Protein AF-C1LPD5-F1 (afdb_monomer_lite)

Foldseek 3Di:
DDPVPDDDDPDDDDDDDDPVPDDPCVCCPPPVVVVVVVVCVVCCCVPVVVVVVVVVVVD

InterPro domains:
  IPR004205 Cytochrome b-c1 complex subunit 8 [PF02939] (2-58)
  IPR004205 Cytochrome b-c1 complex subunit 8 [PTHR12119] (2-58)
  IPR036642 Cytochrome b-c1 complex subunit 8 superfamily [G3DSA:1.20.5.210] (1-59)
  IPR036642 Cytochrome b-c1 complex subunit 8 superfamily [SSF81508] (2-58)

Structure (mmCIF, N/CA/C/O backbone):
data_AF-C1LPD5-F1
#
_entry.id   AF-C1LPD5-F1
#
loop_
_atom_site.group_PDB
_atom_site.id
_atom_site.type_symbol
_atom_site.label_atom_id
_atom_site.label_alt_id
_atom_site.label_comp_id
_atom_site.label_asym_id
_atom_site.label_entity_id
_atom_site.label_seq_id
_atom_site.pdbx_PDB_ins_code
_atom_site.Cartn_x
_atom_site.Cartn_y
_atom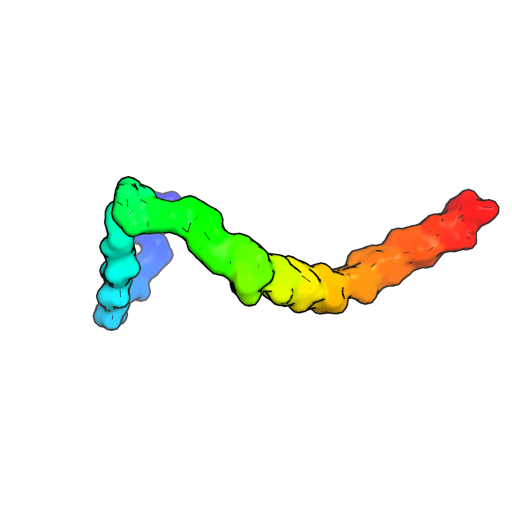_site.Cartn_z
_atom_site.occupancy
_atom_site.B_iso_or_equiv
_atom_site.auth_seq_id
_atom_site.auth_comp_id
_atom_site.auth_asym_id
_atom_site.auth_atom_id
_atom_site.pdbx_PDB_model_num
ATOM 1 N N . MET A 1 1 ? 12.216 9.809 14.974 1.00 74.81 1 MET A N 1
ATOM 2 C CA . MET A 1 1 ? 10.783 9.852 15.350 1.00 74.81 1 MET A CA 1
ATOM 3 C C . MET A 1 1 ? 10.438 8.601 16.141 1.00 74.81 1 MET A C 1
ATOM 5 O O . MET A 1 1 ? 10.882 7.529 15.757 1.00 74.81 1 MET A O 1
ATOM 9 N N . LYS A 1 2 ? 9.703 8.738 17.251 1.00 90.56 2 LYS A N 1
ATOM 10 C CA . LYS A 1 2 ? 9.182 7.625 18.067 1.00 90.56 2 LYS A CA 1
ATOM 11 C C . LYS A 1 2 ? 7.657 7.720 18.107 1.00 90.56 2 LYS A C 1
ATOM 13 O O . LYS A 1 2 ? 7.127 8.823 17.952 1.00 90.56 2 LYS A O 1
ATOM 18 N N . PHE A 1 3 ? 6.970 6.599 18.334 1.00 90.31 3 PHE A N 1
ATOM 19 C CA . PHE A 1 3 ? 5.534 6.616 18.622 1.00 90.31 3 PHE A CA 1
ATOM 20 C C . PHE A 1 3 ? 5.232 7.608 19.755 1.00 90.31 3 PHE A C 1
ATOM 22 O O . PHE A 1 3 ? 5.956 7.654 20.745 1.00 90.31 3 PHE A O 1
ATOM 29 N N . GLY A 1 4 ? 4.234 8.470 19.539 1.00 88.44 4 GLY A N 1
ATOM 30 C CA . GLY A 1 4 ? 3.914 9.612 20.406 1.00 88.44 4 GLY A CA 1
ATOM 31 C C . GLY A 1 4 ? 4.467 10.970 19.943 1.00 88.44 4 GLY A C 1
ATOM 32 O O . GLY A 1 4 ? 3.859 11.984 20.252 1.00 88.44 4 GLY A O 1
ATOM 33 N N . ASN A 1 5 ? 5.537 11.014 19.135 1.00 92.56 5 ASN A N 1
ATOM 34 C CA . ASN A 1 5 ? 6.163 12.258 18.641 1.00 92.56 5 ASN A CA 1
ATOM 35 C C . ASN A 1 5 ? 6.151 12.363 17.101 1.00 92.56 5 ASN A C 1
ATOM 37 O O . ASN A 1 5 ? 7.133 12.801 16.500 1.00 92.56 5 ASN A O 1
ATOM 41 N N . LEU A 1 6 ? 5.088 11.886 16.441 1.00 92.19 6 LEU A N 1
ATOM 42 C CA . LEU A 1 6 ? 4.989 11.916 14.973 1.00 92.19 6 LEU A CA 1
ATOM 43 C C . LEU A 1 6 ? 4.394 13.230 14.470 1.00 92.19 6 LEU A C 1
ATOM 45 O O . LEU A 1 6 ? 5.022 13.937 13.688 1.00 92.19 6 LEU A O 1
ATOM 49 N N . ASN A 1 7 ? 3.163 13.527 14.880 1.00 92.25 7 ASN A N 1
ATOM 50 C CA . ASN A 1 7 ? 2.438 14.725 14.482 1.00 92.25 7 ASN A CA 1
ATOM 51 C C . ASN A 1 7 ? 1.298 15.032 15.457 1.00 92.25 7 ASN A C 1
ATOM 53 O O . ASN A 1 7 ? 0.831 14.166 16.195 1.00 92.25 7 ASN A O 1
ATOM 57 N N . TYR A 1 8 ? 0.829 16.276 15.421 1.00 92.00 8 TYR A N 1
ATOM 58 C CA . TYR A 1 8 ? -0.404 16.676 16.084 1.00 92.00 8 TYR A CA 1
ATOM 59 C C . TYR A 1 8 ? -1.606 16.362 15.177 1.00 92.00 8 TYR A C 1
ATOM 61 O O . TYR A 1 8 ? -1.678 16.841 14.044 1.00 92.00 8 TYR A O 1
ATOM 69 N N . ARG A 1 9 ? -2.548 15.545 15.662 1.00 91.62 9 ARG A N 1
ATOM 70 C CA . ARG A 1 9 ? -3.795 15.157 14.974 1.00 91.62 9 ARG A CA 1
ATOM 71 C C . ARG A 1 9 ? -4.960 15.292 15.961 1.00 91.62 9 ARG A C 1
ATOM 73 O O . ARG A 1 9 ? -4.870 14.775 17.069 1.00 91.62 9 ARG A O 1
ATOM 80 N N . ARG A 1 10 ? -6.057 15.951 15.569 1.00 94.00 10 ARG A N 1
ATOM 81 C CA . ARG A 1 10 ? -7.273 16.115 16.392 1.00 94.00 10 ARG A CA 1
ATOM 82 C C . ARG A 1 10 ? -8.522 15.815 15.562 1.00 94.00 10 ARG A C 1
ATOM 84 O O . ARG A 1 10 ? -8.572 16.194 14.398 1.00 94.00 10 ARG A O 1
ATOM 91 N N . GLY A 1 11 ? -9.523 15.169 16.165 1.00 94.62 11 GLY A N 1
ATOM 92 C CA . GLY A 1 11 ? -10.851 14.982 15.560 1.00 94.62 11 GLY A CA 1
ATOM 93 C C . GLY A 1 11 ? -10.950 13.897 14.481 1.00 94.62 11 GLY A C 1
ATOM 94 O O . GLY A 1 11 ? -11.856 13.959 13.660 1.00 94.62 11 GLY A O 1
ATOM 95 N N . VAL A 1 12 ? -10.039 12.920 14.457 1.00 94.75 12 VAL A N 1
ATOM 96 C CA . VAL A 1 12 ? -10.092 11.789 13.516 1.00 94.75 12 VAL A CA 1
ATOM 97 C C . VAL A 1 12 ? -10.508 10.533 14.273 1.00 94.75 12 VAL A C 1
ATOM 99 O O . VAL A 1 12 ? -9.828 10.139 15.217 1.00 94.75 12 VAL A O 1
ATOM 102 N N . ILE A 1 13 ? -11.610 9.912 13.852 1.00 95.56 13 ILE A N 1
ATOM 103 C CA . ILE A 1 13 ? -12.100 8.640 14.393 1.00 95.56 13 ILE A CA 1
ATOM 104 C C . ILE A 1 13 ? -11.883 7.567 13.326 1.00 95.56 13 ILE A C 1
ATOM 106 O O . ILE A 1 13 ? -12.281 7.744 12.176 1.00 95.56 13 ILE A O 1
ATOM 110 N N . THR A 1 14 ? -11.238 6.465 13.698 1.00 96.12 14 THR A N 1
ATOM 111 C CA . THR A 1 14 ? -10.954 5.333 12.807 1.00 96.12 14 THR A CA 1
ATOM 112 C C . THR A 1 14 ? -11.619 4.075 13.341 1.00 96.12 14 THR A C 1
ATOM 114 O O . THR A 1 14 ? -11.454 3.753 14.516 1.00 96.12 14 THR A O 1
ATOM 117 N N . TYR A 1 15 ? -12.316 3.351 12.470 1.00 96.81 15 TYR A N 1
ATOM 118 C CA . TYR A 1 15 ? -12.952 2.076 12.791 1.00 96.81 15 TYR A CA 1
ATOM 119 C C 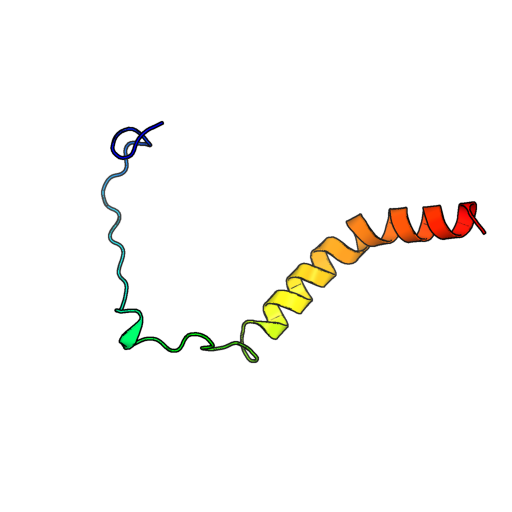. TYR A 1 15 ? -12.231 0.929 12.084 1.00 96.81 15 TYR A C 1
ATOM 121 O O . TYR A 1 15 ? -11.766 1.076 10.954 1.00 96.81 15 TYR A O 1
ATOM 129 N N . SER A 1 16 ? -12.162 -0.219 12.747 1.00 94.12 16 SER A N 1
ATOM 130 C CA . SER A 1 16 ? -11.525 -1.437 12.245 1.00 94.12 16 SER A CA 1
ATOM 131 C C . SER A 1 16 ? -12.242 -2.660 12.805 1.00 94.12 16 SER A C 1
ATOM 133 O O . SER A 1 16 ? -12.708 -2.615 13.941 1.00 94.12 16 SER A O 1
ATOM 135 N N . LEU A 1 17 ? -12.301 -3.747 12.033 1.00 95.25 17 LEU A N 1
ATOM 136 C CA . LEU A 1 17 ? -12.801 -5.045 12.503 1.00 95.25 17 LEU A CA 1
ATOM 137 C C . LEU A 1 17 ? -11.629 -5.965 12.854 1.00 95.25 17 LEU A C 1
ATOM 139 O O . LEU A 1 17 ? -10.511 -5.764 12.369 1.00 95.25 17 LEU A O 1
ATOM 143 N N . SER A 1 18 ? -11.895 -6.974 13.682 1.00 95.69 18 SER A N 1
ATOM 144 C CA . SER A 1 18 ? -10.903 -7.992 14.021 1.00 95.69 18 SER A CA 1
ATOM 145 C C . SER A 1 18 ? -10.473 -8.768 12.767 1.00 95.69 18 SER A C 1
ATOM 147 O O . SER A 1 18 ? -11.332 -9.131 11.960 1.00 95.69 18 SER A O 1
ATOM 149 N N . PRO A 1 19 ? -9.179 -9.099 12.598 1.00 93.38 19 PRO A N 1
ATOM 150 C CA . PRO A 1 19 ? -8.716 -9.911 11.472 1.00 93.38 19 PRO A CA 1
ATOM 151 C C . PRO A 1 19 ? -9.397 -11.282 11.375 1.00 93.38 19 PRO A C 1
ATOM 153 O O . PRO A 1 19 ? -9.533 -11.814 10.281 1.00 93.38 19 PRO A O 1
ATOM 156 N N . TYR A 1 20 ? -9.854 -11.839 12.502 1.00 94.69 20 TYR A N 1
ATOM 157 C CA . TYR A 1 20 ? -10.573 -13.120 12.542 1.00 94.69 20 TYR A CA 1
ATOM 158 C C . TYR A 1 20 ? -12.007 -13.032 12.003 1.00 94.69 20 TYR A C 1
ATOM 160 O O . TYR A 1 20 ? -12.611 -14.054 11.695 1.00 94.69 20 TYR A O 1
ATOM 168 N N . GLU A 1 21 ? -12.546 -11.819 11.889 1.00 92.31 21 GLU A N 1
ATOM 169 C CA . GLU A 1 21 ? -13.890 -11.545 11.370 1.00 92.31 21 GLU A CA 1
ATOM 170 C C . GLU A 1 21 ? -13.852 -11.051 9.915 1.00 92.31 21 GLU A C 1
ATOM 172 O O . GLU A 1 21 ? -14.891 -10.901 9.273 1.00 92.31 21 GLU A O 1
ATOM 177 N N . GLN A 1 22 ? -12.657 -10.783 9.380 1.00 95.06 22 GLN A N 1
ATOM 178 C CA . GLN A 1 22 ? -12.455 -10.290 8.024 1.00 95.06 22 GLN A CA 1
ATOM 179 C C . GLN A 1 22 ? -11.970 -11.403 7.090 1.00 95.06 22 GLN A C 1
ATOM 181 O O . GLN A 1 22 ? -11.150 -12.245 7.443 1.00 95.06 22 GLN A O 1
ATOM 186 N N . ASN A 1 23 ? -12.416 -11.352 5.835 1.00 90.56 23 ASN A N 1
ATOM 187 C CA . ASN A 1 23 ? -11.880 -12.207 4.780 1.00 90.56 23 ASN A CA 1
ATOM 188 C C . ASN A 1 23 ? -10.595 -11.593 4.204 1.00 90.56 23 ASN A C 1
ATOM 190 O O . ASN A 1 23 ? -10.637 -10.507 3.626 1.00 90.56 23 ASN A O 1
ATOM 194 N N . ALA A 1 24 ? -9.474 -12.318 4.275 1.00 88.94 24 ALA A N 1
ATOM 195 C CA . ALA A 1 24 ? -8.167 -11.832 3.808 1.00 88.94 24 ALA A CA 1
ATOM 196 C C . ALA A 1 24 ? -8.123 -11.486 2.303 1.00 88.94 24 ALA A C 1
ATOM 198 O O . ALA A 1 24 ? -7.383 -10.597 1.891 1.00 88.94 24 ALA A O 1
ATOM 199 N N . TYR A 1 25 ? -8.936 -12.162 1.484 1.00 86.94 25 TYR A N 1
ATOM 200 C CA . TYR A 1 25 ? -9.005 -11.970 0.027 1.00 86.94 25 TYR A CA 1
ATOM 201 C C . TYR A 1 25 ? -10.322 -11.337 -0.438 1.00 86.94 25 TYR A C 1
ATOM 203 O O . TYR A 1 25 ? -10.723 -11.500 -1.595 1.00 86.94 25 TYR A O 1
ATOM 211 N N . ALA A 1 26 ? -11.020 -10.626 0.452 1.00 89.06 26 ALA A N 1
ATOM 212 C CA . ALA A 1 26 ? -12.245 -9.923 0.092 1.00 89.06 26 ALA A CA 1
ATOM 213 C C . ALA A 1 26 ? -12.016 -9.023 -1.137 1.00 89.06 26 ALA A C 1
ATOM 215 O O . ALA A 1 26 ? -11.133 -8.168 -1.149 1.00 89.06 26 ALA A O 1
ATOM 216 N N . GLY A 1 27 ? -12.805 -9.231 -2.194 1.00 87.19 27 GLY A N 1
ATOM 217 C CA . GLY A 1 27 ? -12.743 -8.406 -3.400 1.00 87.19 27 GLY A CA 1
ATOM 218 C C . GLY A 1 27 ? -11.482 -8.573 -4.257 1.00 87.19 27 GLY A C 1
ATOM 219 O O . GLY A 1 27 ? -11.188 -7.689 -5.062 1.00 87.19 27 GLY A O 1
ATOM 220 N N . PHE A 1 28 ? -10.738 -9.679 -4.130 1.00 88.88 28 PHE A N 1
ATOM 221 C CA . PHE A 1 28 ? -9.512 -9.904 -4.909 1.00 88.88 28 PHE A CA 1
ATOM 222 C C . PHE A 1 28 ? -9.729 -9.761 -6.426 1.00 88.88 28 PHE A C 1
ATOM 224 O O . PHE A 1 28 ? -9.025 -9.000 -7.090 1.00 88.88 28 PHE A O 1
ATOM 231 N N . PHE A 1 29 ? -10.747 -10.424 -6.978 1.00 87.62 29 PHE A N 1
ATOM 232 C CA . PHE A 1 29 ? -11.041 -10.341 -8.412 1.00 87.62 29 PHE A CA 1
ATOM 233 C C . PHE A 1 29 ? -11.876 -9.114 -8.785 1.00 87.62 29 PHE A C 1
ATOM 235 O O . PHE A 1 29 ? -11.597 -8.480 -9.796 1.00 87.62 29 PHE A O 1
ATOM 242 N N . SER A 1 30 ? -12.872 -8.746 -7.976 1.00 87.12 30 SER A N 1
ATOM 243 C CA . SER A 1 30 ? -13.777 -7.634 -8.302 1.00 87.12 30 SER A CA 1
ATOM 244 C C . SER A 1 30 ? -13.128 -6.258 -8.148 1.00 87.12 30 SER A C 1
ATOM 246 O O . SER A 1 30 ? -13.424 -5.355 -8.924 1.00 87.12 30 SER A O 1
ATOM 248 N N . HIS A 1 31 ? -12.229 -6.082 -7.177 1.00 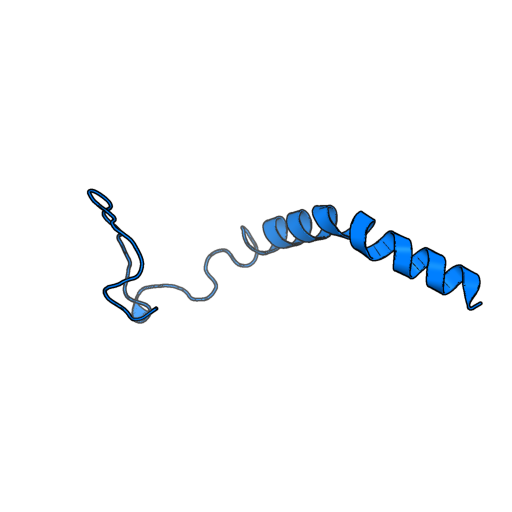89.69 31 HIS A N 1
ATOM 249 C CA . HIS A 1 31 ? -11.568 -4.804 -6.901 1.00 89.69 31 HIS A CA 1
ATOM 250 C C . HIS A 1 31 ? -10.056 -4.862 -7.113 1.00 89.69 31 HIS A C 1
ATOM 252 O O . HIS A 1 31 ? -9.477 -3.905 -7.639 1.00 89.69 31 HIS A O 1
ATOM 258 N N . GLY A 1 32 ? -9.410 -5.968 -6.736 1.00 89.81 32 GLY A N 1
ATOM 259 C CA . GLY A 1 32 ? -7.963 -6.131 -6.863 1.00 89.81 32 GLY A CA 1
ATOM 260 C C . GLY A 1 32 ? -7.509 -6.142 -8.321 1.00 89.81 32 GLY A C 1
ATOM 261 O O . GLY A 1 32 ? -6.657 -5.336 -8.696 1.00 89.81 32 GLY A O 1
ATOM 262 N N . PHE A 1 33 ? -8.123 -6.976 -9.164 1.00 92.75 33 PHE A N 1
ATOM 263 C CA . PHE A 1 33 ? -7.734 -7.095 -10.572 1.00 92.75 33 PHE A CA 1
ATOM 264 C C . PHE A 1 33 ? -7.947 -5.798 -11.384 1.00 92.75 33 PHE A C 1
ATOM 266 O O . PHE A 1 33 ? -6.989 -5.344 -12.020 1.00 92.75 33 PHE A O 1
ATOM 273 N N . PRO A 1 34 ? -9.105 -5.104 -11.315 1.00 93.31 34 PRO A N 1
ATOM 274 C CA . PRO A 1 34 ? -9.266 -3.812 -11.988 1.00 93.31 34 PRO A CA 1
ATOM 275 C C . PRO A 1 34 ? -8.292 -2.743 -11.482 1.00 93.31 34 PRO A C 1
ATOM 277 O O . PRO A 1 34 ? -7.755 -1.964 -12.271 1.00 93.31 34 PRO A O 1
ATOM 280 N N . SER A 1 35 ? -8.005 -2.723 -10.175 1.00 93.44 35 SER A N 1
ATOM 281 C CA . SER A 1 35 ? -7.029 -1.792 -9.598 1.00 93.44 35 SER A CA 1
ATOM 282 C C . SER A 1 35 ? -5.608 -2.079 -10.076 1.00 93.44 35 SER A C 1
ATOM 284 O O . SER A 1 35 ? -4.854 -1.139 -10.331 1.00 93.44 35 SER A O 1
ATOM 286 N N . LEU A 1 36 ? -5.239 -3.353 -10.218 1.00 94.44 36 LEU A N 1
ATOM 287 C 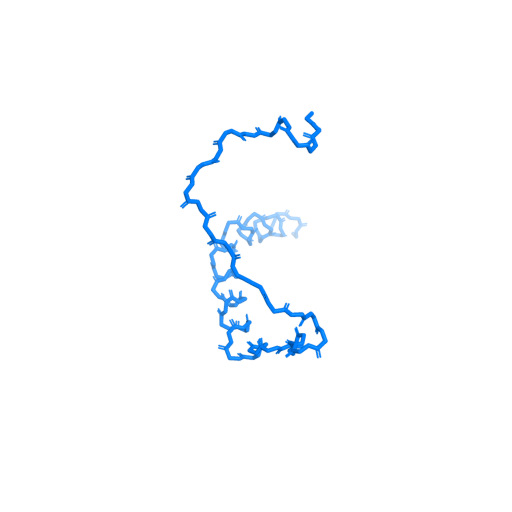CA . LEU A 1 36 ? -3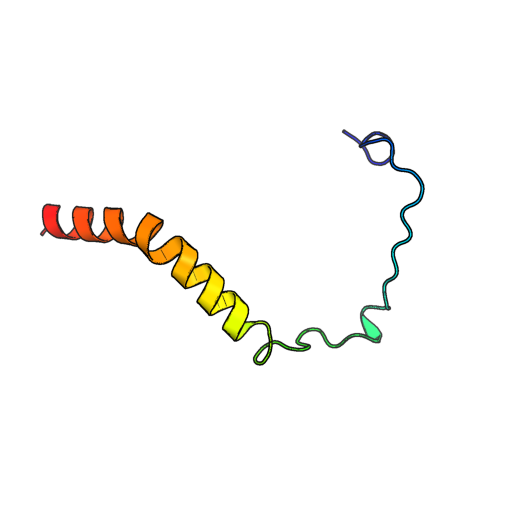.945 -3.771 -10.750 1.00 94.44 36 LEU A CA 1
ATOM 288 C C . LEU A 1 36 ? -3.804 -3.344 -12.212 1.00 94.44 36 LEU A C 1
ATOM 290 O O . LEU A 1 36 ? -2.816 -2.700 -12.556 1.00 94.44 36 LEU A O 1
ATOM 294 N N . MET A 1 37 ? -4.812 -3.608 -13.047 1.00 95.12 37 MET A N 1
ATOM 295 C CA . MET A 1 37 ? -4.817 -3.179 -14.450 1.00 95.12 37 MET A CA 1
ATOM 296 C C . MET A 1 37 ? -4.728 -1.658 -14.593 1.00 95.12 37 MET A C 1
ATOM 298 O O . MET A 1 37 ? -3.954 -1.162 -15.413 1.00 95.12 37 MET A O 1
ATOM 302 N N . ARG A 1 38 ? -5.455 -0.897 -13.764 1.00 95.50 38 ARG A N 1
ATOM 303 C CA . ARG A 1 38 ? -5.337 0.568 -13.725 1.00 95.50 38 ARG A CA 1
ATOM 304 C C . ARG A 1 38 ? -3.906 1.008 -13.392 1.00 95.50 38 ARG A C 1
ATOM 306 O O . ARG A 1 38 ? -3.326 1.792 -14.137 1.00 95.50 38 ARG A O 1
ATOM 313 N N . ARG A 1 39 ? -3.319 0.469 -12.316 1.00 93.88 39 ARG A N 1
ATOM 314 C CA . ARG A 1 39 ? -1.943 0.791 -11.885 1.00 93.88 39 ARG A CA 1
ATOM 315 C C . ARG A 1 39 ? -0.901 0.419 -12.940 1.00 93.88 39 ARG A C 1
ATOM 317 O O . ARG A 1 39 ? 0.045 1.170 -13.150 1.00 93.88 39 ARG A O 1
ATOM 324 N N . PHE A 1 40 ? -1.078 -0.719 -13.610 1.00 95.50 40 PHE A N 1
ATOM 325 C CA . PHE A 1 40 ? -0.194 -1.158 -14.685 1.00 95.50 40 PHE A CA 1
ATOM 326 C C . PHE A 1 40 ? -0.225 -0.173 -15.857 1.00 95.50 40 PHE A C 1
ATOM 328 O O . PHE A 1 40 ? 0.819 0.329 -16.269 1.00 95.50 40 PHE A O 1
ATOM 335 N N . ARG A 1 41 ? -1.422 0.185 -16.338 1.00 93.19 41 ARG A N 1
ATOM 336 C CA . ARG A 1 41 ? -1.599 1.136 -17.449 1.00 93.19 41 ARG A CA 1
ATOM 337 C C . ARG A 1 41 ? -1.009 2.515 -17.153 1.00 93.19 41 ARG A C 1
ATOM 339 O O . ARG A 1 41 ? -0.438 3.128 -18.046 1.00 93.19 41 ARG A O 1
ATOM 346 N N . GLU A 1 42 ? -1.093 2.986 -15.912 1.00 94.19 42 GLU A N 1
ATOM 347 C CA . GLU A 1 42 ? -0.500 4.268 -15.496 1.00 94.19 42 GLU A CA 1
ATOM 348 C C . GLU A 1 42 ? 1.036 4.283 -15.561 1.00 94.19 42 GLU A C 1
ATOM 350 O O . GLU A 1 42 ? 1.638 5.353 -15.648 1.00 94.19 42 GLU A O 1
ATOM 355 N N . LYS A 1 43 ? 1.691 3.118 -15.491 1.00 93.12 43 LYS A N 1
ATOM 356 C CA . LYS A 1 43 ? 3.157 3.014 -15.408 1.00 93.12 43 LYS A CA 1
ATOM 357 C C . LYS A 1 43 ? 3.810 2.383 -16.628 1.00 93.12 43 LYS A C 1
ATOM 359 O O . LYS A 1 43 ? 5.000 2.609 -16.835 1.00 93.12 43 LYS A O 1
ATOM 364 N N . VAL A 1 44 ? 3.056 1.659 -17.454 1.00 94.12 44 VAL A N 1
ATOM 365 C CA . VAL A 1 44 ? 3.598 0.908 -18.593 1.00 94.12 44 VAL A CA 1
ATOM 366 C C . VAL A 1 44 ? 4.350 1.790 -19.587 1.00 94.12 44 VAL A C 1
ATOM 368 O O . VAL A 1 44 ? 5.369 1.359 -20.100 1.00 94.12 44 VAL A O 1
ATOM 371 N N . LEU A 1 45 ? 3.931 3.036 -19.818 1.00 90.00 45 LEU A N 1
ATOM 372 C CA . LEU A 1 45 ? 4.642 3.931 -20.741 1.00 90.00 45 LEU A CA 1
ATOM 373 C C . LEU A 1 45 ? 5.887 4.555 -20.108 1.00 90.00 45 LEU A C 1
ATOM 375 O O . LEU A 1 45 ? 6.910 4.686 -20.769 1.00 90.00 45 LEU A O 1
ATOM 379 N N . VAL A 1 46 ? 5.831 4.905 -18.823 1.00 93.06 46 VAL A N 1
ATOM 380 C CA . VAL A 1 46 ? 6.977 5.500 -18.116 1.00 93.06 46 VAL A CA 1
ATOM 381 C C . VAL A 1 46 ? 8.103 4.482 -17.963 1.00 93.06 46 VAL A C 1
ATOM 383 O O . VAL A 1 46 ? 9.266 4.812 -18.161 1.00 93.06 46 VAL A O 1
ATOM 386 N N . VAL A 1 47 ? 7.752 3.242 -17.621 1.00 93.56 47 VAL A N 1
ATOM 387 C CA . VAL A 1 47 ? 8.727 2.168 -17.429 1.00 93.56 47 VAL A CA 1
ATOM 388 C C . VAL A 1 47 ? 9.021 1.470 -18.750 1.00 93.56 47 VAL A C 1
ATOM 390 O O . VAL A 1 47 ? 10.174 1.304 -19.087 1.00 93.56 47 VAL A O 1
ATOM 393 N N . GLY A 1 48 ? 8.023 1.095 -19.544 1.00 94.62 48 GLY A N 1
ATOM 394 C CA . GLY A 1 48 ? 8.231 0.297 -20.757 1.00 94.62 48 GLY A CA 1
ATOM 395 C C . GLY A 1 48 ? 9.039 1.007 -21.844 1.00 94.62 48 GLY A C 1
ATOM 396 O O . GLY A 1 48 ? 9.861 0.366 -22.489 1.00 94.62 48 GLY A O 1
ATOM 397 N N . THR A 1 49 ? 8.877 2.323 -22.011 1.00 92.50 49 THR A N 1
ATOM 398 C CA . THR A 1 49 ? 9.576 3.085 -23.064 1.00 92.50 49 THR A CA 1
ATOM 399 C C . THR A 1 49 ? 11.107 2.959 -22.995 1.00 92.50 49 THR A C 1
ATOM 401 O O . THR A 1 49 ? 11.695 2.552 -23.995 1.00 92.50 49 THR A O 1
ATOM 404 N N . PRO A 1 50 ? 11.789 3.237 -21.863 1.00 94.81 50 PRO A N 1
ATOM 405 C CA . PRO A 1 50 ? 13.245 3.090 -21.793 1.00 94.81 50 PRO A CA 1
ATOM 406 C C . PRO A 1 50 ? 13.722 1.641 -21.954 1.00 94.81 50 PRO A C 1
ATOM 408 O O . PRO A 1 50 ? 14.783 1.428 -22.532 1.00 94.81 50 PRO A O 1
ATOM 411 N N . PHE A 1 51 ? 12.955 0.644 -21.497 1.00 95.12 51 PHE A N 1
ATOM 412 C CA . PHE A 1 51 ? 13.324 -0.764 -21.685 1.00 95.12 51 PHE A CA 1
ATOM 413 C C . PHE A 1 51 ? 13.262 -1.176 -23.157 1.00 95.12 51 PHE A C 1
ATOM 415 O O . PHE A 1 51 ? 14.190 -1.818 -23.639 1.00 95.12 51 PHE A O 1
ATOM 422 N N . VAL A 1 52 ? 12.211 -0.772 -23.878 1.00 95.31 52 VAL A N 1
ATOM 423 C CA . VAL A 1 52 ? 12.085 -1.043 -25.318 1.00 95.31 52 VAL A CA 1
ATOM 424 C C . VAL A 1 52 ? 13.198 -0.341 -26.094 1.00 95.31 52 VAL A C 1
ATOM 426 O O . VAL A 1 52 ? 13.843 -0.968 -26.923 1.00 95.31 52 VAL A O 1
ATOM 429 N N . LEU A 1 53 ? 13.478 0.932 -25.797 1.00 95.00 53 LEU A N 1
ATOM 430 C CA . LEU A 1 53 ? 14.563 1.665 -26.455 1.00 95.00 53 LEU A CA 1
ATOM 431 C C . LEU A 1 53 ? 15.935 1.036 -26.194 1.00 95.00 53 LEU A C 1
ATOM 433 O O . LEU A 1 53 ? 16.726 0.907 -27.118 1.00 95.00 53 LEU A O 1
ATOM 437 N N . CYS A 1 54 ? 16.212 0.626 -24.955 1.00 95.12 54 CYS A N 1
ATOM 438 C CA . CYS A 1 54 ? 17.459 -0.051 -24.610 1.00 95.12 54 CYS A CA 1
ATOM 439 C C . CYS A 1 54 ? 17.596 -1.384 -25.357 1.00 95.12 54 CYS A C 1
ATOM 441 O O . CYS A 1 54 ? 18.644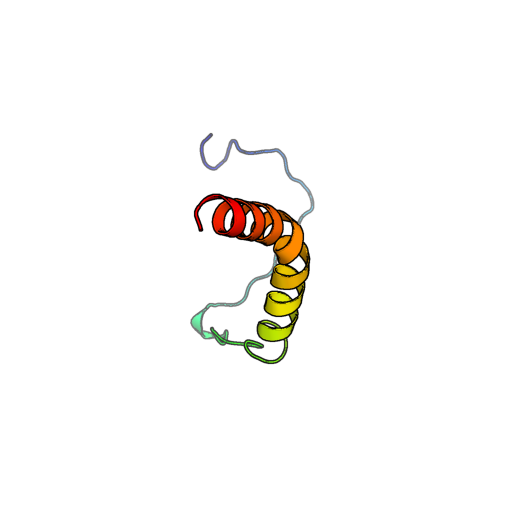 -1.652 -25.934 1.00 95.12 54 CYS A O 1
ATOM 443 N N . TYR A 1 55 ? 16.524 -2.181 -25.403 1.00 94.81 55 TYR A N 1
ATOM 444 C CA . TYR A 1 55 ? 16.503 -3.442 -26.142 1.00 94.81 55 TYR A CA 1
ATOM 445 C C . TYR A 1 55 ? 16.848 -3.240 -27.624 1.00 94.81 55 TYR A C 1
ATOM 447 O O . TYR A 1 55 ? 17.705 -3.940 -28.146 1.00 94.81 55 TYR A O 1
ATOM 455 N N . LEU A 1 56 ? 16.260 -2.224 -28.265 1.00 95.31 56 LEU A N 1
ATOM 456 C CA . LEU A 1 56 ? 16.507 -1.895 -29.675 1.00 95.31 56 LEU A CA 1
ATOM 457 C C . LEU A 1 56 ? 17.921 -1.364 -29.976 1.00 95.31 56 LEU A C 1
ATOM 459 O O . LEU A 1 56 ? 18.298 -1.321 -31.138 1.00 95.31 56 LEU A O 1
ATOM 463 N N . ILE A 1 57 ? 18.658 -0.874 -28.973 1.00 95.12 57 ILE A N 1
ATOM 464 C CA . ILE A 1 57 ? 20.043 -0.387 -29.133 1.00 95.12 57 ILE A CA 1
ATOM 465 C C . ILE A 1 57 ? 21.055 -1.521 -28.923 1.00 95.12 57 ILE A C 1
ATOM 467 O O . ILE A 1 57 ? 22.170 -1.456 -29.437 1.00 95.12 57 ILE A O 1
ATOM 471 N N . VAL A 1 58 ? 20.702 -2.499 -28.086 1.00 93.19 58 VAL A N 1
ATOM 472 C CA . VAL A 1 58 ? 21.573 -3.623 -27.726 1.00 93.19 58 VAL A CA 1
ATOM 473 C C . VAL A 1 58 ? 21.514 -4.746 -28.764 1.00 93.19 58 VAL A C 1
ATOM 475 O O . VAL A 1 58 ? 22.529 -5.419 -28.947 1.00 93.19 58 VAL A O 1
ATOM 478 N N . GLU A 1 59 ? 20.364 -4.957 -29.413 1.00 66.00 59 GLU A N 1
ATOM 479 C CA . GLU A 1 59 ? 20.279 -5.764 -30.644 1.00 66.00 59 GLU A CA 1
ATOM 480 C C . GLU A 1 59 ? 20.934 -5.062 -31.840 1.00 66.00 59 GLU A C 1
ATOM 482 O O . GLU A 1 59 ? 21.620 -5.774 -32.611 1.00 66.00 59 GLU A O 1
#

pLDDT: mean 92.12, std 4.86, range [66.0, 96.81]

Sequence (59 aa):
MKFGNLNYRRGVITYSLSPYEQNAYAGFFSHGFPSLMRRFREKVLVVGTPFVLCYLIVE

Radius of gyration: 20.97 Å; chains: 1; bounding box: 36×30×51 Å

Organism: Schistosoma japonicum (NCBI:txid6182)

Secondary structure (DSSP, 8-state):
--TTSS----S-------GGGS-TTTTIIIIIHHHHHHHHHHHHHHHHHHHHHHHHHH-